Protein AF-A0A7S1REU3-F1 (afdb_monomer_lite)

Sequence (104 aa):
VERRSATELSVAEFVERYAKPGRPVIIAGVNITEEPWTLDFFRRSCNITAVYRRWNGLRRAWGRLEDAGSLPLADFLDGFRTNATLRKWYLHDFSLPHNCPEAF

Structure (mmCIF, N/CA/C/O backbone):
data_AF-A0A7S1REU3-F1
#
_entry.id   AF-A0A7S1REU3-F1
#
loop_
_atom_site.group_PDB
_atom_site.id
_atom_site.type_symbol
_atom_site.label_atom_id
_atom_site.label_alt_id
_atom_site.label_comp_id
_atom_site.label_asym_id
_atom_site.label_entity_id
_atom_site.label_seq_id
_atom_site.pdbx_PDB_ins_code
_atom_site.Cartn_x
_atom_site.Cartn_y
_atom_site.Cartn_z
_atom_site.occupancy
_atom_site.B_iso_or_equiv
_atom_site.auth_seq_id
_atom_site.auth_comp_id
_atom_site.auth_asym_id
_atom_site.auth_atom_id
_atom_site.pdbx_PDB_model_num
ATOM 1 N N . VAL A 1 1 ? 4.839 -5.068 20.480 1.00 90.62 1 VAL A N 1
ATOM 2 C CA . VAL A 1 1 ? 3.473 -4.566 20.198 1.00 90.62 1 VAL A CA 1
ATOM 3 C C . VAL A 1 1 ? 2.489 -5.666 20.556 1.00 90.62 1 VAL A C 1
ATOM 5 O O . VAL A 1 1 ? 2.737 -6.807 20.181 1.00 90.62 1 VAL A O 1
ATOM 8 N N . GLU A 1 2 ? 1.459 -5.359 21.343 1.00 96.88 2 GLU A N 1
ATOM 9 C CA . GLU A 1 2 ? 0.432 -6.330 21.756 1.00 96.88 2 GLU A CA 1
ATOM 10 C C . GLU A 1 2 ? -0.453 -6.724 20.560 1.00 96.88 2 GLU A C 1
ATOM 12 O O . GLU A 1 2 ? -0.663 -5.903 19.666 1.00 96.88 2 GLU A O 1
ATOM 17 N N . ARG A 1 3 ? -0.948 -7.967 20.527 1.00 98.12 3 ARG A N 1
ATOM 18 C CA . ARG A 1 3 ? -1.866 -8.478 19.496 1.00 98.12 3 ARG A CA 1
ATOM 19 C C . ARG A 1 3 ? -3.220 -8.786 20.125 1.00 98.12 3 ARG A C 1
ATOM 21 O O . ARG A 1 3 ? -3.255 -9.426 21.171 1.00 98.12 3 ARG A O 1
ATOM 28 N N . ARG A 1 4 ? -4.310 -8.357 19.491 1.00 97.81 4 ARG A N 1
ATOM 29 C CA . ARG A 1 4 ? -5.690 -8.598 19.941 1.00 97.81 4 ARG A CA 1
ATOM 30 C C . ARG A 1 4 ? -6.549 -9.084 18.779 1.00 97.81 4 ARG A C 1
ATOM 32 O O . ARG A 1 4 ? -6.332 -8.652 17.649 1.00 97.81 4 ARG A O 1
ATOM 39 N N . SER A 1 5 ? -7.508 -9.968 19.052 1.00 97.25 5 SER A N 1
ATOM 40 C CA . SER A 1 5 ? -8.509 -10.368 18.058 1.00 97.25 5 SER A CA 1
ATOM 41 C C . SER A 1 5 ? -9.508 -9.236 17.821 1.00 97.25 5 SER A C 1
ATOM 43 O O . SER A 1 5 ? -9.975 -8.611 18.774 1.00 97.25 5 SER A O 1
ATOM 45 N N . ALA A 1 6 ? -9.883 -9.010 16.564 1.00 96.50 6 ALA A N 1
ATOM 46 C CA . ALA A 1 6 ? -10.929 -8.071 16.169 1.00 96.50 6 ALA A CA 1
ATOM 47 C C . ALA A 1 6 ? -12.293 -8.413 16.787 1.00 96.50 6 ALA A C 1
ATOM 49 O O . ALA A 1 6 ? -13.091 -7.520 17.046 1.00 96.50 6 ALA A O 1
ATOM 50 N N . THR A 1 7 ? -12.548 -9.696 17.055 1.00 96.69 7 THR A N 1
ATOM 51 C CA . THR A 1 7 ? -13.807 -10.167 17.651 1.00 96.69 7 THR A CA 1
ATOM 52 C C . THR A 1 7 ? -13.879 -9.952 19.163 1.00 96.69 7 THR A C 1
ATOM 54 O O . THR A 1 7 ? -14.961 -10.015 19.735 1.00 96.69 7 THR A O 1
ATOM 57 N N . GLU A 1 8 ? -12.740 -9.724 19.820 1.00 97.06 8 GLU A N 1
ATOM 58 C CA . GLU A 1 8 ? -12.634 -9.603 21.282 1.00 97.06 8 GLU A CA 1
ATOM 59 C C . GLU A 1 8 ? -12.329 -8.172 21.734 1.00 97.06 8 GLU A C 1
ATOM 61 O O . GLU A 1 8 ? -12.566 -7.812 22.885 1.00 97.06 8 GLU A O 1
ATOM 66 N N . LEU A 1 9 ? -11.761 -7.353 20.847 1.00 97.12 9 LEU A N 1
ATOM 67 C CA . LEU A 1 9 ? -11.380 -5.981 21.144 1.00 97.12 9 LEU A CA 1
ATOM 68 C C . LEU A 1 9 ? -12.540 -5.033 20.833 1.00 97.12 9 LEU A C 1
ATOM 70 O O . LEU A 1 9 ? -12.756 -4.640 19.688 1.00 97.12 9 LEU A O 1
ATOM 74 N N . SER A 1 10 ? -13.265 -4.626 21.873 1.00 97.44 10 SER A N 1
ATOM 75 C CA . SER A 1 10 ? -14.299 -3.599 21.723 1.00 97.44 10 SER A CA 1
ATOM 76 C C . SER A 1 10 ? -13.696 -2.233 21.366 1.00 97.44 10 SER A C 1
ATOM 78 O O . SER A 1 10 ? -12.564 -1.915 21.740 1.00 97.44 10 SER A O 1
ATOM 80 N N . VAL A 1 11 ? -14.482 -1.378 20.704 1.00 97.56 11 VAL A N 1
ATOM 81 C CA . VAL A 1 11 ? -14.072 0.000 20.375 1.00 97.56 11 VAL A CA 1
ATOM 82 C C . VAL A 1 11 ? -13.749 0.806 21.636 1.00 97.56 11 VAL A C 1
ATOM 84 O O . VAL A 1 11 ? -12.743 1.509 21.670 1.00 97.56 11 VAL A O 1
ATOM 87 N N . ALA A 1 12 ? -14.563 0.680 22.689 1.00 98.38 12 ALA A N 1
ATOM 88 C CA . ALA A 1 12 ? -14.333 1.381 23.952 1.00 98.38 12 ALA A CA 1
ATOM 89 C C . ALA A 1 12 ? -12.997 0.969 24.590 1.00 98.38 12 ALA A C 1
ATOM 91 O O . ALA A 1 12 ? -12.202 1.823 24.980 1.00 98.38 12 ALA A O 1
ATOM 92 N N . GLU A 1 13 ? -12.710 -0.336 24.627 1.00 98.12 13 GLU A N 1
ATOM 93 C CA . GLU A 1 13 ? -11.424 -0.832 25.112 1.00 98.12 13 GLU A CA 1
ATOM 94 C C . GLU A 1 13 ? -10.264 -0.332 24.242 1.00 98.12 13 GLU A C 1
ATOM 96 O O . GLU A 1 13 ? -9.246 0.115 24.776 1.00 98.12 13 GLU A O 1
ATOM 101 N N . PHE A 1 14 ? -10.418 -0.373 22.914 1.00 98.12 14 PHE A N 1
ATOM 102 C CA . PHE A 1 14 ? -9.414 0.133 21.983 1.00 98.12 14 PHE A CA 1
ATOM 103 C C . PHE A 1 14 ? -9.061 1.600 22.272 1.00 98.12 14 PHE A C 1
ATOM 105 O O . PHE A 1 14 ? -7.882 1.955 22.387 1.00 98.12 14 PHE A O 1
ATOM 112 N N . VAL A 1 15 ? -10.085 2.442 22.433 1.00 98.50 15 VAL A N 1
ATOM 113 C CA . VAL A 1 15 ? -9.932 3.880 22.666 1.00 98.50 15 VAL A CA 1
ATOM 114 C C . VAL A 1 15 ? -9.211 4.161 23.981 1.00 98.50 15 VAL A C 1
ATOM 116 O O . VAL A 1 15 ? -8.215 4.886 23.978 1.00 98.50 15 VAL A O 1
ATOM 119 N N . GLU A 1 16 ? -9.678 3.584 25.090 1.00 98.56 16 GLU A N 1
ATOM 120 C CA . GLU A 1 16 ? -9.124 3.882 26.416 1.00 98.56 16 GLU A CA 1
ATOM 121 C C . GLU A 1 16 ? -7.722 3.299 26.616 1.00 98.56 16 GLU A C 1
ATOM 123 O O . GLU A 1 16 ? -6.862 3.942 27.218 1.00 98.56 16 GLU A O 1
ATOM 128 N N . ARG A 1 17 ? -7.460 2.087 26.109 1.00 98.12 17 ARG A N 1
ATOM 129 C CA . ARG A 1 17 ? -6.206 1.372 26.398 1.00 98.12 17 ARG A CA 1
ATOM 130 C C . ARG A 1 17 ? -5.100 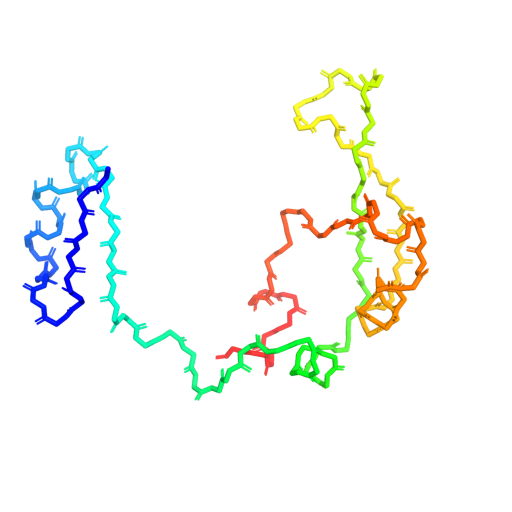1.606 25.374 1.00 98.12 17 ARG A C 1
ATOM 132 O O . ARG A 1 17 ? -3.929 1.440 25.728 1.00 98.12 17 ARG A O 1
ATOM 139 N N . TYR A 1 18 ? -5.441 1.954 24.132 1.00 98.31 18 TYR A N 1
ATOM 140 C CA . TYR A 1 18 ? -4.470 2.037 23.036 1.00 98.31 18 TYR A CA 1
ATOM 141 C C . TYR A 1 18 ? -4.482 3.397 22.338 1.00 98.31 18 TYR A C 1
ATOM 143 O O . TYR A 1 18 ? -3.436 4.041 22.284 1.00 98.31 18 TYR A O 1
ATOM 151 N N . ALA A 1 19 ? -5.636 3.884 21.869 1.00 98.00 19 ALA A N 1
ATOM 152 C CA . ALA A 1 19 ? -5.686 5.120 21.084 1.00 98.00 19 ALA A CA 1
ATOM 153 C C . ALA A 1 19 ? -5.344 6.372 21.912 1.00 98.00 19 ALA A C 1
ATOM 155 O O . ALA A 1 19 ? -4.403 7.085 21.569 1.00 98.00 19 ALA A O 1
ATOM 156 N N . LYS A 1 20 ? -6.058 6.626 23.023 1.00 98.25 20 LYS A N 1
ATOM 157 C CA . LYS A 1 20 ? -5.810 7.797 23.888 1.00 98.25 20 LYS A CA 1
ATOM 158 C C . LYS A 1 20 ? -4.387 7.826 24.460 1.00 98.25 20 LYS A C 1
ATOM 160 O O . LYS A 1 20 ? -3.767 8.885 24.410 1.00 98.25 20 LYS A O 1
ATOM 165 N N . PRO A 1 21 ? -3.828 6.707 24.962 1.00 98.19 21 PRO A N 1
ATOM 166 C CA . PRO A 1 21 ? -2.458 6.700 25.472 1.00 98.19 21 PRO A CA 1
ATOM 167 C C . PRO A 1 21 ? -1.383 6.713 24.374 1.00 98.19 21 PRO A C 1
ATOM 169 O O . PRO A 1 21 ? -0.200 6.725 24.702 1.00 98.19 21 PRO A O 1
ATOM 172 N N . GLY A 1 22 ? -1.756 6.637 23.089 1.00 97.50 22 GLY A N 1
ATOM 173 C CA . GLY A 1 22 ? -0.803 6.527 21.982 1.00 97.50 22 GLY A CA 1
ATOM 174 C C . GLY A 1 22 ? -0.016 5.210 21.982 1.00 97.50 22 GLY A C 1
ATOM 175 O O . GLY A 1 22 ? 1.136 5.170 21.549 1.00 97.50 22 GLY A O 1
ATOM 176 N N . ARG A 1 23 ? -0.605 4.123 22.496 1.00 98.12 23 ARG A N 1
ATOM 177 C CA . ARG A 1 23 ? 0.047 2.813 22.604 1.00 98.12 23 ARG A CA 1
ATOM 178 C C . ARG A 1 23 ? -0.277 1.952 21.375 1.00 98.12 23 ARG A C 1
ATOM 180 O O . ARG A 1 23 ? -1.448 1.678 21.122 1.00 98.12 23 ARG A O 1
ATOM 187 N N . PRO A 1 24 ? 0.729 1.44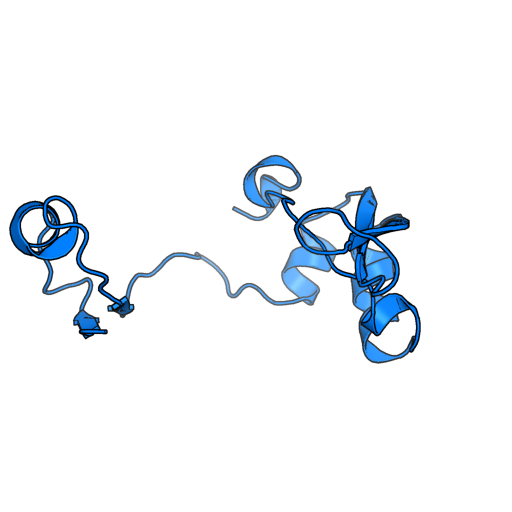9 20.638 1.00 98.06 24 PRO A N 1
ATOM 188 C CA . PRO A 1 24 ? 0.486 0.640 19.450 1.00 98.06 24 PRO A CA 1
ATOM 189 C C . PRO A 1 24 ? -0.113 -0.729 19.802 1.00 98.06 24 PRO A C 1
ATOM 191 O O . PRO A 1 24 ? 0.297 -1.377 20.773 1.00 98.06 24 PRO A O 1
ATOM 194 N N . VAL A 1 25 ? -1.022 -1.200 18.950 1.00 97.69 25 VAL A N 1
ATOM 195 C CA . VAL A 1 25 ? -1.648 -2.527 19.007 1.00 97.69 25 VAL A CA 1
ATOM 196 C C . VAL A 1 25 ? -1.816 -3.080 17.597 1.00 97.69 25 VAL A C 1
ATOM 198 O O . VAL A 1 25 ? -2.027 -2.330 16.649 1.00 97.69 25 VAL A O 1
ATOM 201 N N . ILE A 1 26 ? -1.699 -4.396 17.457 1.00 97.75 26 ILE A N 1
ATOM 202 C CA . ILE A 1 26 ? -2.020 -5.121 16.228 1.00 97.75 26 ILE A CA 1
ATOM 203 C C . ILE A 1 26 ? -3.399 -5.752 16.420 1.00 97.75 26 ILE A C 1
ATOM 205 O O . ILE A 1 26 ? -3.571 -6.593 17.305 1.00 97.75 26 ILE A O 1
ATOM 209 N N . ILE A 1 27 ? -4.359 -5.367 15.582 1.00 97.50 27 ILE A N 1
ATOM 210 C CA . ILE A 1 27 ? -5.698 -5.963 15.550 1.00 97.50 27 ILE A CA 1
ATOM 211 C C . ILE A 1 27 ? -5.694 -7.054 14.475 1.00 97.50 27 ILE A C 1
ATOM 213 O O . ILE A 1 27 ? -5.490 -6.769 13.298 1.00 97.50 27 ILE A O 1
ATOM 217 N N . ALA A 1 28 ? -5.852 -8.308 14.885 1.00 96.75 28 ALA A N 1
ATOM 218 C CA . ALA A 1 28 ? -5.826 -9.479 14.013 1.00 96.75 28 ALA A CA 1
ATOM 219 C C . ALA A 1 28 ? -7.243 -9.993 13.728 1.00 96.75 28 ALA A C 1
ATOM 221 O O . ALA A 1 28 ? -8.146 -9.802 14.535 1.00 96.75 28 ALA A O 1
ATOM 222 N N . GLY A 1 29 ? -7.433 -10.680 12.598 1.00 94.44 29 GLY A N 1
ATOM 223 C CA . GLY A 1 29 ? -8.730 -11.268 12.239 1.00 94.44 29 GLY A CA 1
ATOM 224 C C . GLY A 1 29 ? -9.775 -10.259 11.753 1.00 94.44 29 GLY A C 1
ATOM 225 O 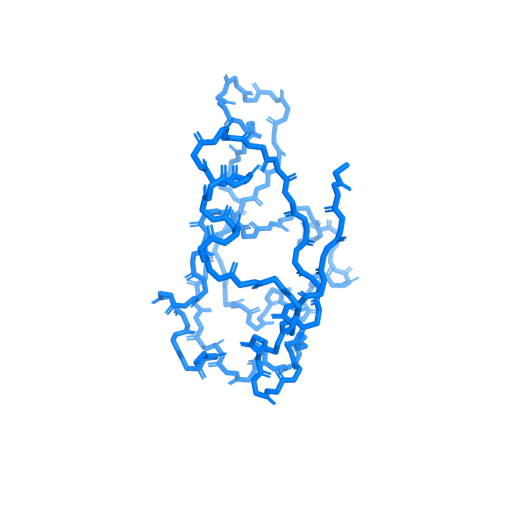O . GLY A 1 29 ? -10.958 -10.581 11.728 1.00 94.44 29 GLY A O 1
ATOM 226 N N . VAL A 1 30 ? -9.362 -9.046 11.372 1.00 92.81 30 VAL A N 1
ATOM 227 C CA . VAL A 1 30 ? -10.244 -8.094 10.682 1.00 92.81 30 VAL A CA 1
ATOM 228 C C . VAL A 1 30 ? -10.415 -8.562 9.240 1.00 92.81 30 VAL A C 1
ATOM 230 O O . VAL A 1 30 ? -9.421 -8.734 8.533 1.00 92.81 30 VAL A O 1
ATOM 233 N N . ASN A 1 31 ? -11.658 -8.743 8.797 1.00 90.06 31 ASN A N 1
ATOM 234 C CA . ASN A 1 31 ? -11.941 -8.934 7.380 1.00 90.06 31 ASN A CA 1
ATOM 235 C C . ASN A 1 31 ? -12.016 -7.560 6.699 1.00 90.06 31 ASN A C 1
ATOM 237 O O . ASN A 1 31 ? -12.961 -6.815 6.943 1.00 90.06 31 ASN A O 1
ATOM 241 N N . ILE A 1 32 ? -10.990 -7.203 5.924 1.00 85.69 32 ILE A N 1
ATOM 242 C CA . ILE A 1 32 ? -10.857 -5.868 5.306 1.00 85.69 32 ILE A CA 1
ATOM 243 C C . ILE A 1 32 ? -11.228 -5.895 3.816 1.00 85.69 32 ILE A C 1
ATOM 245 O O . ILE A 1 32 ? -11.556 -4.856 3.256 1.00 85.69 32 ILE A O 1
ATOM 249 N N . THR A 1 33 ? -11.182 -7.061 3.167 1.00 86.62 33 THR A N 1
ATOM 250 C CA . THR A 1 33 ? -11.336 -7.188 1.712 1.00 86.62 33 THR A CA 1
ATOM 251 C C . THR A 1 33 ? -12.357 -8.270 1.375 1.00 86.62 33 THR A C 1
ATOM 253 O O . THR A 1 33 ? -12.325 -9.345 1.972 1.00 86.62 33 THR A O 1
ATOM 256 N N . GLU A 1 34 ? -13.241 -8.016 0.410 1.00 85.38 34 GLU A N 1
ATOM 257 C CA . GLU A 1 34 ? -14.208 -9.024 -0.058 1.00 85.38 34 GLU A CA 1
ATOM 258 C C . GLU A 1 34 ? -13.526 -10.139 -0.860 1.00 85.38 34 GLU A C 1
ATOM 260 O O . GLU A 1 34 ? -13.816 -11.320 -0.666 1.00 85.38 34 GLU A O 1
ATOM 265 N N . GLU A 1 35 ? -12.563 -9.772 -1.711 1.00 88.31 35 GLU A N 1
ATOM 266 C CA . GLU A 1 35 ? -11.714 -10.702 -2.451 1.00 88.31 35 GLU A CA 1
ATOM 267 C C . GLU A 1 35 ? -10.223 -10.514 -2.116 1.00 88.31 35 GLU A C 1
ATOM 269 O O . GLU A 1 35 ? -9.807 -9.439 -1.673 1.00 88.31 35 GLU A O 1
ATOM 274 N N . PRO A 1 36 ? -9.375 -11.542 -2.310 1.00 91.25 36 PRO A N 1
ATOM 275 C CA . PRO A 1 36 ? -7.947 -11.422 -2.050 1.00 91.25 36 PRO A CA 1
ATOM 276 C C . PRO A 1 36 ? -7.254 -10.424 -2.986 1.00 91.25 36 PRO A C 1
ATOM 278 O O . PRO A 1 36 ? -7.239 -10.585 -4.209 1.00 91.25 36 PRO A O 1
ATOM 281 N N . TRP A 1 37 ? -6.559 -9.451 -2.402 1.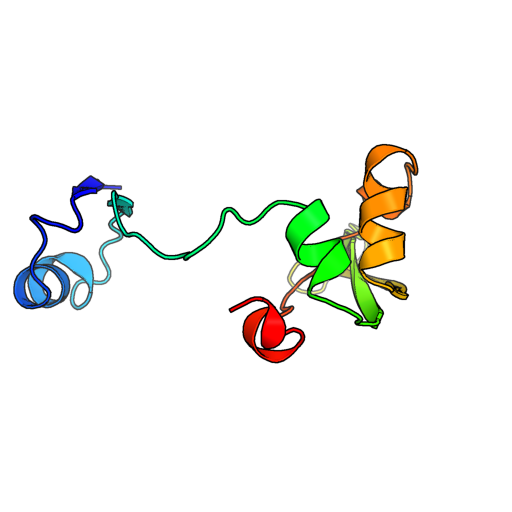00 92.06 37 TRP A N 1
ATOM 282 C CA . TRP A 1 37 ? -5.728 -8.502 -3.141 1.00 92.06 37 TRP A CA 1
ATOM 283 C C . TRP A 1 37 ? -4.456 -9.154 -3.688 1.00 92.06 37 TRP A C 1
ATOM 285 O O . TRP A 1 37 ? -3.408 -9.212 -3.042 1.00 92.06 37 TRP A O 1
ATOM 295 N N . THR A 1 38 ? -4.550 -9.645 -4.918 1.00 93.25 38 THR A N 1
ATOM 296 C CA . THR A 1 38 ? -3.423 -10.173 -5.695 1.00 93.25 38 THR A CA 1
ATOM 297 C C . THR A 1 38 ? -2.929 -9.145 -6.714 1.00 93.25 38 THR A C 1
ATOM 299 O O . THR A 1 38 ? -3.619 -8.176 -7.027 1.00 93.25 38 THR A O 1
ATOM 302 N N . LEU A 1 39 ? -1.738 -9.355 -7.289 1.00 92.44 39 LEU A N 1
ATOM 303 C CA . LEU A 1 39 ? -1.279 -8.503 -8.396 1.00 92.44 39 LEU A CA 1
ATOM 304 C C . LEU A 1 39 ? -2.231 -8.585 -9.599 1.00 92.44 39 LEU A C 1
ATOM 306 O O . LEU A 1 39 ? -2.509 -7.570 -10.224 1.00 92.44 39 LEU A O 1
ATOM 310 N N . ASP A 1 40 ? -2.779 -9.769 -9.885 1.00 93.69 40 ASP A N 1
ATOM 311 C CA . ASP A 1 40 ? -3.758 -9.958 -10.960 1.00 93.69 40 ASP A CA 1
ATOM 312 C C . ASP A 1 40 ? -5.107 -9.294 -10.680 1.00 93.69 40 ASP A C 1
ATOM 314 O O . ASP A 1 40 ? -5.804 -8.914 -11.619 1.00 93.69 40 ASP A O 1
ATOM 318 N N . PHE A 1 41 ? -5.496 -9.157 -9.411 1.00 94.50 41 PHE A N 1
ATOM 319 C CA . PHE A 1 41 ? -6.649 -8.347 -9.032 1.00 94.50 41 PHE A CA 1
ATOM 320 C C . PHE A 1 41 ? -6.412 -6.887 -9.430 1.00 94.50 41 PHE A C 1
ATOM 322 O O . PHE A 1 41 ? -7.118 -6.377 -10.294 1.00 94.50 41 PHE A O 1
ATOM 329 N N . PHE A 1 42 ? -5.344 -6.255 -8.936 1.00 93.75 42 PHE A N 1
ATOM 330 C CA . PHE A 1 42 ? -5.060 -4.854 -9.268 1.00 93.75 42 PHE A CA 1
ATOM 331 C C . PHE A 1 42 ? -4.783 -4.620 -10.757 1.00 93.75 42 PHE A C 1
ATOM 333 O O . PHE A 1 42 ? -5.183 -3.591 -11.290 1.00 93.75 42 PHE A O 1
ATOM 340 N N . ARG A 1 43 ? -4.163 -5.575 -11.460 1.00 93.44 43 ARG A N 1
ATOM 341 C CA . ARG A 1 43 ? -3.948 -5.499 -12.915 1.00 93.44 43 ARG A CA 1
ATOM 342 C C . ARG A 1 43 ? -5.262 -5.400 -13.697 1.00 93.44 43 ARG A C 1
ATOM 344 O O . ARG A 1 43 ? -5.302 -4.729 -14.721 1.00 93.44 43 ARG A O 1
ATOM 351 N N . ARG A 1 44 ? -6.315 -6.089 -13.244 1.00 93.81 44 ARG A N 1
ATOM 352 C CA . ARG A 1 44 ? -7.635 -6.092 -13.897 1.00 93.81 44 ARG A CA 1
ATOM 353 C C . ARG A 1 44 ? -8.518 -4.940 -13.428 1.00 93.81 44 ARG A C 1
ATOM 355 O O . ARG A 1 44 ? -9.242 -4.382 -14.243 1.00 93.81 44 ARG A O 1
ATOM 362 N N . SER A 1 45 ? -8.462 -4.614 -12.140 1.00 93.25 45 SER A N 1
ATOM 363 C CA . SER A 1 45 ? -9.357 -3.635 -11.516 1.00 93.25 45 SER A CA 1
ATOM 364 C C . SER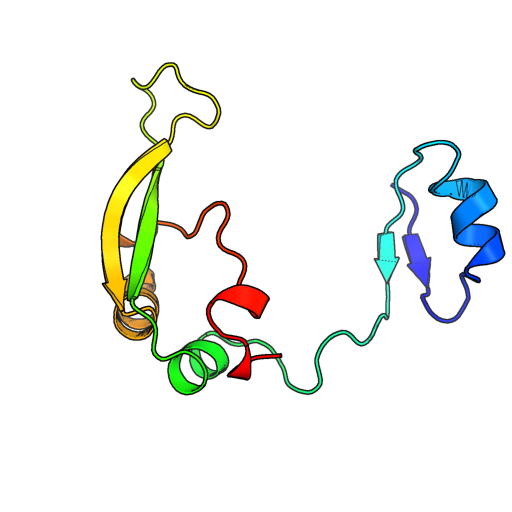 A 1 45 ? -8.875 -2.193 -11.683 1.00 93.25 45 SER A C 1
ATOM 366 O O . SER A 1 45 ? -9.694 -1.284 -11.690 1.00 93.25 45 SER A O 1
ATOM 368 N N . CYS A 1 46 ? -7.568 -1.964 -11.858 1.00 94.00 46 CYS A N 1
ATOM 369 C CA . CYS A 1 46 ? -6.990 -0.621 -11.900 1.00 94.00 46 CYS A CA 1
ATOM 370 C C . CYS A 1 46 ? -6.381 -0.287 -13.264 1.00 94.00 46 CYS A C 1
ATOM 372 O O . CYS A 1 46 ? -5.231 -0.629 -13.549 1.00 94.00 46 CYS A O 1
ATOM 374 N N . ASN A 1 47 ? -7.110 0.476 -14.079 1.00 93.31 47 ASN A N 1
ATOM 375 C CA . ASN A 1 47 ? -6.590 1.017 -15.335 1.00 93.31 47 ASN A CA 1
ATOM 376 C C . ASN A 1 47 ? -6.057 2.446 -15.149 1.00 93.31 47 ASN A C 1
ATOM 378 O O . ASN A 1 47 ? -6.680 3.422 -15.567 1.00 93.31 47 ASN A O 1
ATOM 382 N N . ILE A 1 48 ? -4.911 2.564 -14.478 1.00 94.75 48 ILE A N 1
ATOM 383 C CA . ILE A 1 48 ? -4.315 3.856 -14.120 1.00 94.75 48 ILE A CA 1
ATOM 384 C C . ILE A 1 48 ? -2.876 3.973 -14.602 1.00 94.75 48 ILE A C 1
ATOM 386 O O . ILE A 1 48 ? -2.145 2.985 -14.648 1.00 94.75 48 ILE A O 1
ATOM 390 N N . THR A 1 49 ? -2.443 5.205 -14.863 1.00 96.19 49 THR A N 1
ATOM 391 C CA . THR A 1 49 ? -1.027 5.558 -15.005 1.00 96.19 49 THR A CA 1
ATOM 392 C C . THR A 1 49 ? -0.561 6.214 -13.718 1.00 96.19 49 THR A C 1
ATOM 394 O O . THR A 1 49 ? -1.108 7.237 -13.311 1.00 96.19 49 THR A O 1
ATOM 397 N N . ALA A 1 50 ? 0.457 5.641 -13.081 1.00 95.62 50 ALA A N 1
ATOM 398 C CA . ALA A 1 50 ? 0.994 6.148 -11.824 1.00 95.62 50 ALA A CA 1
ATOM 399 C C . ALA A 1 50 ? 2.397 6.735 -12.011 1.00 95.62 50 ALA A C 1
ATOM 401 O O . ALA A 1 50 ? 3.141 6.340 -12.911 1.00 95.62 50 ALA A O 1
ATOM 402 N N . VAL A 1 51 ? 2.761 7.679 -11.140 1.00 95.81 51 VAL A N 1
ATOM 403 C CA . VAL A 1 51 ? 4.132 8.190 -11.019 1.00 95.81 51 VAL A CA 1
ATOM 404 C C . VAL A 1 51 ? 4.852 7.377 -9.951 1.00 95.81 51 VAL A C 1
ATOM 406 O O . VAL A 1 51 ? 4.410 7.310 -8.804 1.00 95.81 51 VAL A O 1
ATOM 409 N N . TYR A 1 52 ? 5.975 6.775 -10.320 1.00 96.25 52 TYR A N 1
ATOM 410 C CA . TYR A 1 52 ? 6.750 5.911 -9.440 1.00 96.25 52 TYR A CA 1
ATOM 411 C C . TYR A 1 52 ? 7.941 6.649 -8.858 1.00 96.25 52 TYR A C 1
ATOM 413 O O . TYR A 1 52 ? 8.534 7.538 -9.477 1.00 96.25 52 TYR A O 1
ATOM 421 N N . ARG A 1 53 ? 8.328 6.232 -7.656 1.00 96.19 53 ARG A N 1
ATOM 422 C CA . ARG A 1 53 ? 9.499 6.743 -6.956 1.00 96.19 53 ARG A CA 1
ATOM 423 C C . ARG A 1 53 ? 10.587 5.688 -6.901 1.00 96.19 53 ARG A C 1
ATOM 425 O O . ARG A 1 53 ? 10.309 4.494 -6.904 1.00 96.19 53 ARG A O 1
ATOM 432 N N . ARG A 1 54 ? 11.835 6.135 -6.814 1.00 96.19 54 ARG A N 1
ATOM 433 C CA . ARG A 1 54 ? 12.982 5.280 -6.490 1.00 96.19 54 ARG A CA 1
ATOM 434 C C . ARG A 1 54 ? 13.858 5.956 -5.453 1.00 96.19 54 ARG A C 1
ATOM 436 O O . ARG A 1 54 ? 13.868 7.181 -5.341 1.00 96.19 54 ARG A O 1
ATOM 443 N N . TRP A 1 55 ? 14.613 5.159 -4.714 1.00 95.69 55 TRP A N 1
ATOM 444 C CA . TRP A 1 55 ? 15.569 5.683 -3.749 1.00 95.69 55 TRP A CA 1
ATOM 445 C C . TRP A 1 55 ? 16.802 6.277 -4.447 1.00 95.69 55 TRP A C 1
ATOM 447 O O . TRP A 1 55 ? 17.382 5.655 -5.338 1.00 95.69 55 TRP A O 1
ATOM 457 N N . ASN A 1 56 ? 17.228 7.456 -4.000 1.00 94.81 56 ASN A N 1
ATOM 458 C CA . ASN A 1 56 ? 18.459 8.126 -4.398 1.00 94.81 56 ASN A CA 1
ATOM 459 C C . ASN A 1 56 ? 19.220 8.605 -3.151 1.00 94.81 56 ASN A C 1
ATOM 461 O O . ASN A 1 56 ? 18.907 9.639 -2.558 1.00 94.81 56 ASN A O 1
ATOM 465 N N . GLY A 1 57 ? 20.284 7.883 -2.796 1.00 93.81 57 GLY A N 1
ATOM 466 C CA . GLY A 1 57 ? 21.112 8.168 -1.623 1.00 93.81 57 GLY A CA 1
ATOM 467 C C . GLY A 1 57 ? 21.819 9.521 -1.614 1.00 93.81 57 GLY A C 1
ATOM 468 O O . GLY A 1 57 ? 22.206 9.970 -0.534 1.00 93.81 57 GLY A O 1
ATOM 469 N N . LEU A 1 58 ? 21.962 10.167 -2.775 1.00 94.88 58 LEU A N 1
ATOM 470 C CA . LEU A 1 58 ? 22.564 11.494 -2.911 1.00 94.88 58 LEU A CA 1
ATOM 471 C C . LEU A 1 58 ? 21.573 12.614 -2.565 1.00 94.88 58 LEU A C 1
ATOM 473 O O . LEU A 1 58 ? 21.987 13.735 -2.258 1.00 94.88 58 LEU A O 1
ATOM 477 N N . ARG A 1 59 ? 20.263 12.330 -2.586 1.00 91.44 59 ARG A N 1
ATOM 478 C CA . ARG A 1 59 ? 19.231 13.316 -2.263 1.00 91.44 59 ARG A CA 1
ATOM 479 C C . ARG A 1 59 ? 19.214 13.574 -0.754 1.00 91.44 59 ARG A C 1
ATOM 481 O O . ARG A 1 59 ? 19.182 12.646 0.050 1.00 91.44 59 ARG A O 1
ATOM 488 N N . ARG A 1 60 ? 19.189 14.853 -0.365 1.00 90.75 60 ARG A N 1
ATOM 489 C CA . ARG A 1 60 ? 19.150 15.292 1.047 1.00 90.75 60 ARG A CA 1
ATOM 490 C C . ARG A 1 60 ? 17.735 15.532 1.598 1.00 90.75 60 ARG A C 1
ATOM 492 O O . ARG A 1 60 ? 17.595 15.973 2.731 1.00 90.75 60 ARG A O 1
ATOM 499 N N . ALA A 1 61 ? 16.698 15.257 0.809 1.00 86.44 61 ALA A N 1
ATOM 500 C CA . ALA A 1 61 ? 15.303 15.386 1.231 1.00 86.44 61 ALA A CA 1
ATOM 501 C C . ALA A 1 61 ? 14.846 14.185 2.082 1.00 86.44 61 ALA A C 1
ATOM 503 O O . ALA A 1 61 ? 15.422 13.096 1.990 1.00 86.44 61 ALA A O 1
ATOM 504 N N . TRP A 1 62 ? 13.783 14.374 2.874 1.00 81.69 62 TRP A N 1
ATOM 505 C CA . TRP A 1 62 ? 13.127 13.296 3.623 1.00 81.69 62 TRP A CA 1
ATOM 506 C C . TRP A 1 62 ? 12.736 12.137 2.689 1.00 81.69 62 TRP A C 1
ATOM 508 O O . TRP A 1 62 ? 12.371 12.350 1.532 1.00 81.69 62 TRP A O 1
ATOM 518 N N . GLY A 1 63 ? 12.923 10.902 3.157 1.00 85.31 63 GLY A N 1
ATOM 519 C CA . GLY A 1 63 ? 12.726 9.680 2.367 1.00 85.31 63 GLY A CA 1
ATOM 520 C C . GLY A 1 63 ? 13.801 9.399 1.305 1.00 85.31 63 GLY A C 1
ATOM 521 O O . GLY A 1 63 ? 13.942 8.255 0.891 1.00 85.31 63 GLY A O 1
ATOM 522 N N . ARG A 1 64 ? 14.606 10.396 0.898 1.00 93.62 64 ARG A N 1
ATOM 523 C CA . ARG A 1 64 ? 15.644 10.285 -0.151 1.00 93.62 64 ARG A CA 1
ATOM 524 C C . ARG A 1 64 ? 15.126 9.701 -1.471 1.00 93.62 64 ARG A C 1
ATOM 526 O O . ARG A 1 64 ? 15.799 8.896 -2.106 1.00 93.62 64 ARG A O 1
ATOM 533 N N . LEU A 1 65 ? 13.917 10.081 -1.875 1.00 94.25 65 LEU A N 1
ATOM 534 C CA . LEU A 1 65 ? 13.254 9.531 -3.067 1.00 94.25 65 LEU A CA 1
ATOM 535 C C . LEU A 1 65 ? 13.365 10.471 -4.247 1.00 94.25 65 LEU A C 1
ATOM 537 O O . LEU A 1 65 ? 13.481 11.663 -4.038 1.00 94.25 65 LEU A O 1
ATOM 541 N N . GLU A 1 66 ? 13.282 9.987 -5.472 1.00 94.81 66 GLU A N 1
ATOM 542 C CA . GLU A 1 66 ? 13.145 10.825 -6.666 1.00 94.81 66 GLU A CA 1
ATOM 543 C C . GLU A 1 66 ? 12.118 10.235 -7.628 1.00 94.81 66 GLU A C 1
ATOM 545 O O . GLU A 1 66 ? 11.734 9.071 -7.488 1.00 94.81 66 GLU A O 1
ATOM 550 N N . ASP A 1 67 ? 11.653 11.045 -8.581 1.00 95.50 67 ASP A N 1
ATOM 551 C CA . ASP A 1 67 ? 10.827 10.559 -9.684 1.00 95.50 67 ASP A CA 1
ATOM 552 C C . ASP A 1 67 ? 11.606 9.538 -10.512 1.00 95.50 67 ASP A C 1
ATOM 554 O O . ASP A 1 67 ? 12.711 9.803 -10.986 1.00 95.50 67 ASP A O 1
ATOM 558 N N . ALA A 1 68 ? 11.029 8.348 -10.650 1.00 95.75 68 ALA A N 1
ATOM 559 C CA . ALA A 1 68 ? 11.603 7.257 -11.423 1.00 95.75 68 ALA A CA 1
ATOM 560 C C . ALA A 1 68 ? 11.016 7.192 -12.841 1.00 95.75 68 ALA A C 1
ATOM 562 O O . ALA A 1 68 ? 11.690 6.731 -13.758 1.00 95.75 68 ALA A O 1
ATOM 563 N N . GLY A 1 69 ? 9.790 7.691 -13.012 1.00 95.69 69 GLY A N 1
ATOM 564 C CA . GLY A 1 69 ? 9.045 7.716 -14.265 1.00 95.69 69 GLY A CA 1
ATOM 565 C C . GLY A 1 69 ? 7.549 7.537 -14.021 1.00 95.69 69 GLY A C 1
ATOM 566 O O . GLY A 1 69 ? 7.113 7.352 -12.881 1.00 95.69 69 GLY A O 1
ATOM 567 N N . SER A 1 70 ? 6.767 7.570 -15.094 1.00 96.69 70 SER A N 1
ATOM 568 C CA . SER A 1 70 ? 5.350 7.212 -15.083 1.00 96.69 70 SER A CA 1
ATOM 569 C C . SER A 1 70 ? 5.087 6.060 -16.046 1.00 96.69 70 SER A C 1
ATOM 571 O O . SER A 1 70 ? 5.697 5.984 -17.111 1.00 96.69 70 SER A O 1
ATOM 573 N N . LEU A 1 71 ? 4.204 5.147 -15.651 1.00 96.75 71 LEU A N 1
ATOM 574 C CA . LEU A 1 71 ? 3.724 4.067 -16.513 1.00 96.75 71 LEU A CA 1
ATOM 575 C C . LEU A 1 71 ? 2.365 3.537 -16.032 1.00 96.75 71 LEU A C 1
ATOM 577 O O . LEU A 1 71 ? 2.015 3.740 -14.860 1.00 96.75 71 LEU A O 1
ATOM 581 N N . PRO A 1 72 ? 1.601 2.856 -16.903 1.00 96.44 72 PRO A N 1
ATOM 582 C CA . PRO A 1 72 ? 0.424 2.111 -16.485 1.00 96.44 72 PRO A CA 1
ATOM 583 C C . PRO A 1 72 ? 0.743 1.143 -15.339 1.00 96.44 72 PRO A C 1
ATOM 585 O O . PRO A 1 72 ? 1.813 0.530 -15.302 1.00 96.44 72 PRO A O 1
ATOM 588 N N . LEU A 1 73 ? -0.177 1.002 -14.384 1.00 95.38 73 LEU A N 1
ATOM 589 C CA . LEU A 1 73 ? -0.009 0.072 -13.267 1.00 95.38 73 LEU A CA 1
ATOM 590 C C . LEU A 1 73 ? 0.115 -1.369 -13.762 1.00 95.38 73 LEU A C 1
ATOM 592 O O . LEU A 1 73 ? 0.976 -2.095 -13.276 1.00 95.38 73 LEU A O 1
ATOM 596 N N . ALA A 1 74 ? -0.674 -1.760 -14.765 1.00 95.69 74 ALA A N 1
ATOM 597 C CA . ALA A 1 74 ? -0.569 -3.074 -15.395 1.00 95.69 74 ALA A CA 1
ATOM 598 C C . ALA A 1 74 ? 0.855 -3.344 -15.919 1.00 95.69 74 ALA A C 1
ATOM 600 O O . ALA A 1 74 ? 1.477 -4.328 -15.520 1.00 95.69 74 ALA A O 1
ATOM 601 N N . ASP A 1 75 ? 1.413 -2.411 -16.694 1.00 96.12 75 ASP A N 1
ATOM 602 C CA . ASP A 1 75 ? 2.770 -2.515 -17.243 1.00 96.12 75 ASP A CA 1
ATOM 603 C C . ASP A 1 75 ? 3.833 -2.620 -16.138 1.00 96.12 75 ASP A C 1
ATOM 605 O O . ASP A 1 75 ? 4.812 -3.365 -16.256 1.00 96.12 75 ASP A O 1
ATOM 609 N N . PHE A 1 76 ? 3.644 -1.892 -15.031 1.00 96.19 76 PHE A N 1
ATOM 610 C CA . PHE A 1 76 ? 4.545 -1.968 -13.886 1.00 96.19 76 PHE A CA 1
ATOM 611 C C . PHE A 1 76 ? 4.494 -3.337 -13.220 1.00 96.19 76 PHE A C 1
ATOM 613 O O . PHE A 1 76 ? 5.543 -3.907 -12.923 1.00 96.19 76 PHE A O 1
ATOM 620 N N . LEU A 1 77 ? 3.295 -3.872 -12.994 1.00 94.69 77 LEU A N 1
ATOM 621 C CA . LEU A 1 77 ? 3.098 -5.171 -12.356 1.00 94.69 77 LEU A CA 1
ATOM 622 C C . LEU A 1 77 ? 3.686 -6.311 -13.195 1.00 94.69 77 LEU A C 1
ATOM 624 O O . LEU A 1 77 ? 4.366 -7.182 -12.642 1.00 94.69 77 LEU A O 1
ATOM 628 N N . ASP A 1 78 ? 3.497 -6.262 -14.513 1.00 93.94 78 ASP A N 1
ATOM 629 C CA . ASP A 1 78 ? 4.027 -7.254 -15.452 1.00 93.94 78 ASP A CA 1
ATOM 630 C C . ASP A 1 78 ? 5.563 -7.202 -15.514 1.00 93.94 78 ASP A C 1
ATOM 632 O O . ASP A 1 78 ? 6.249 -8.230 -15.500 1.00 93.94 78 ASP A O 1
ATOM 636 N N . GLY A 1 79 ? 6.129 -5.992 -15.520 1.00 93.69 79 GLY A N 1
ATOM 637 C CA . GLY A 1 79 ? 7.570 -5.779 -15.609 1.00 93.69 79 GLY A CA 1
ATOM 638 C C . GLY A 1 79 ? 8.321 -5.917 -14.282 1.00 93.69 79 GLY A C 1
ATOM 639 O O . GLY A 1 79 ? 9.512 -6.231 -14.289 1.00 93.69 79 GLY A O 1
ATOM 640 N N . PHE A 1 80 ? 7.672 -5.713 -13.132 1.00 92.50 80 PHE A N 1
ATOM 641 C CA . PHE A 1 80 ? 8.340 -5.654 -11.827 1.00 92.50 80 PHE A CA 1
ATOM 642 C C . PHE A 1 80 ? 9.097 -6.943 -11.489 1.00 92.50 80 PHE A C 1
ATOM 644 O O . PHE A 1 80 ? 10.147 -6.892 -10.860 1.00 92.50 80 PHE A O 1
ATOM 651 N N . ARG A 1 81 ? 8.624 -8.120 -11.910 1.00 89.25 81 ARG A N 1
ATOM 652 C CA . ARG A 1 81 ? 9.302 -9.387 -11.575 1.00 89.25 81 ARG A CA 1
ATOM 653 C C . ARG A 1 81 ? 10.567 -9.635 -12.398 1.00 89.25 81 ARG A C 1
ATOM 655 O O . ARG A 1 81 ? 11.493 -10.280 -11.910 1.00 89.25 81 ARG A O 1
ATOM 662 N N . THR A 1 82 ? 10.617 -9.127 -13.625 1.00 94.69 82 THR A N 1
ATOM 663 C CA . THR A 1 82 ? 11.653 -9.461 -14.616 1.00 94.69 82 THR A CA 1
ATOM 664 C C . THR A 1 82 ? 12.626 -8.307 -14.857 1.00 94.69 82 THR A C 1
ATOM 666 O O . THR A 1 82 ? 13.817 -8.529 -15.076 1.00 94.69 82 THR A O 1
ATOM 669 N N . ASN A 1 83 ? 12.165 -7.061 -14.752 1.00 96.56 83 ASN A N 1
ATOM 670 C CA . ASN A 1 83 ? 12.951 -5.871 -15.039 1.00 96.56 83 ASN A CA 1
ATOM 671 C C . ASN A 1 83 ? 13.675 -5.357 -13.781 1.00 96.56 83 ASN A C 1
ATOM 673 O O . ASN A 1 83 ? 13.070 -4.885 -12.816 1.00 96.56 83 ASN A O 1
ATOM 677 N N . ALA A 1 84 ? 15.011 -5.411 -13.792 1.00 95.75 84 ALA A N 1
ATOM 678 C CA . ALA A 1 84 ? 15.844 -4.973 -12.667 1.00 95.75 84 ALA A CA 1
ATOM 679 C C . ALA A 1 84 ? 15.712 -3.476 -12.334 1.00 95.75 84 ALA A C 1
ATOM 681 O O . ALA A 1 84 ? 15.932 -3.091 -11.185 1.00 95.75 84 ALA A O 1
ATOM 682 N N . THR A 1 85 ? 15.347 -2.645 -13.311 1.00 95.06 85 THR A N 1
ATOM 683 C CA . THR A 1 85 ? 15.084 -1.217 -13.109 1.00 95.06 85 THR A CA 1
ATOM 684 C C . THR A 1 85 ? 13.761 -1.018 -12.381 1.00 95.06 85 THR A C 1
ATOM 686 O O . THR A 1 85 ? 13.749 -0.347 -11.350 1.00 95.06 85 THR A O 1
ATOM 689 N N . LEU A 1 86 ? 12.681 -1.657 -12.846 1.00 95.81 86 LEU A N 1
ATOM 690 C CA . LEU A 1 86 ? 11.351 -1.530 -12.235 1.00 95.81 86 LEU A CA 1
ATOM 691 C C . LEU A 1 86 ? 11.299 -2.097 -10.810 1.00 95.81 86 LEU A C 1
ATOM 693 O O . LEU A 1 86 ? 10.593 -1.552 -9.973 1.00 95.81 86 LEU A O 1
ATOM 697 N N . ARG A 1 87 ? 12.123 -3.100 -10.470 1.00 95.06 87 ARG A N 1
ATOM 698 C CA . ARG A 1 87 ? 12.265 -3.587 -9.077 1.00 95.06 87 ARG A CA 1
ATOM 699 C C . ARG A 1 87 ? 12.734 -2.536 -8.077 1.00 95.06 87 ARG A C 1
ATOM 701 O O . ARG A 1 87 ? 12.546 -2.711 -6.878 1.00 95.06 87 ARG A O 1
ATOM 708 N N . LYS A 1 88 ? 13.394 -1.479 -8.552 1.00 95.81 88 LYS A N 1
ATOM 709 C CA . LYS A 1 88 ? 13.856 -0.366 -7.712 1.00 95.81 88 LYS A CA 1
ATOM 710 C C . LYS A 1 88 ? 12.814 0.744 -7.596 1.00 95.81 88 LYS A C 1
ATOM 712 O O . LYS A 1 88 ? 13.041 1.703 -6.860 1.00 95.81 88 LYS A O 1
ATOM 717 N N . TRP A 1 89 ? 11.736 0.655 -8.368 1.00 96.38 89 TRP A N 1
ATOM 718 C CA . TRP A 1 89 ? 10.657 1.627 -8.387 1.00 96.38 89 TRP A CA 1
ATOM 719 C C . TRP A 1 89 ? 9.542 1.139 -7.467 1.00 96.38 89 TRP A C 1
ATOM 721 O O . TRP A 1 89 ? 9.356 -0.062 -7.283 1.00 96.38 89 TRP A O 1
ATOM 731 N N . TYR A 1 90 ? 8.797 2.064 -6.880 1.00 94.06 90 TYR A N 1
ATOM 732 C CA . TYR A 1 90 ? 7.642 1.744 -6.054 1.00 94.06 90 TYR A CA 1
ATOM 733 C C . TYR A 1 90 ? 6.667 2.917 -5.994 1.00 94.06 90 TYR A C 1
ATOM 735 O O . TYR A 1 90 ? 7.026 4.071 -6.245 1.00 94.06 90 TYR A O 1
ATOM 743 N N . LEU A 1 91 ? 5.418 2.605 -5.657 1.00 93.94 91 LEU A N 1
ATOM 744 C CA . LEU A 1 91 ? 4.397 3.598 -5.353 1.00 93.94 91 LEU A CA 1
ATOM 745 C C . LEU A 1 91 ? 4.632 4.139 -3.939 1.00 93.94 91 LEU A C 1
ATOM 747 O O . LEU A 1 91 ? 4.731 3.371 -2.985 1.00 93.94 91 LEU A O 1
ATOM 751 N N . HIS A 1 92 ? 4.740 5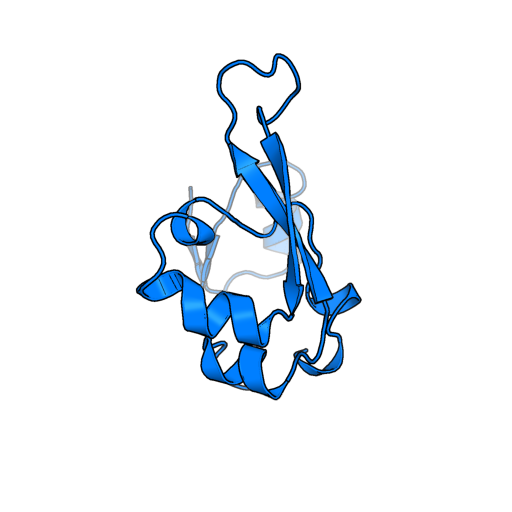.458 -3.810 1.00 92.69 92 HIS A N 1
ATOM 752 C CA . HIS A 1 92 ? 4.942 6.152 -2.538 1.00 92.69 92 HIS A CA 1
ATOM 753 C C . HIS A 1 92 ? 3.901 7.257 -2.402 1.00 92.69 92 HIS A C 1
ATOM 755 O O . HIS A 1 92 ? 3.669 7.977 -3.371 1.00 92.69 92 HIS A O 1
ATOM 761 N N . ASP A 1 93 ? 3.295 7.388 -1.219 1.00 88.44 93 ASP A N 1
ATOM 762 C CA . ASP A 1 93 ? 2.165 8.295 -0.951 1.00 88.44 93 ASP A CA 1
ATOM 763 C C . ASP A 1 93 ? 1.034 8.181 -1.986 1.00 88.44 93 ASP A C 1
ATOM 765 O O . ASP A 1 93 ? 0.375 9.155 -2.345 1.00 88.44 93 ASP A O 1
ATOM 769 N N . PHE A 1 94 ? 0.809 6.964 -2.485 1.00 89.62 94 PHE A N 1
ATOM 770 C CA . PHE A 1 94 ? -0.194 6.684 -3.500 1.00 89.62 94 PHE A CA 1
ATOM 771 C C . PHE A 1 94 ? -1.398 5.987 -2.867 1.00 89.62 94 PHE A C 1
ATOM 773 O O . PHE A 1 94 ? -1.350 4.797 -2.553 1.00 89.62 94 PHE A O 1
ATOM 780 N N . SER A 1 95 ? -2.483 6.732 -2.662 1.00 91.12 95 SER A N 1
ATOM 781 C CA . SER A 1 95 ? -3.725 6.176 -2.119 1.00 91.12 95 SER A CA 1
ATOM 782 C C . SER A 1 95 ? -4.455 5.367 -3.192 1.00 91.12 95 SER A C 1
ATOM 784 O O . SER A 1 95 ? -5.061 5.944 -4.096 1.00 91.12 95 SER A O 1
ATOM 786 N N . LEU A 1 96 ? -4.403 4.035 -3.098 1.00 90.44 96 LEU A N 1
ATOM 787 C CA . LEU A 1 96 ? -5.148 3.152 -3.999 1.00 90.44 96 LEU A CA 1
ATOM 788 C C . LEU A 1 96 ? -6.669 3.380 -3.933 1.00 90.44 96 LEU A C 1
ATOM 790 O O . LEU A 1 96 ? -7.235 3.538 -5.005 1.00 90.44 96 LEU A O 1
ATOM 794 N N . PRO A 1 97 ? -7.322 3.535 -2.762 1.00 91.12 97 PRO A N 1
ATOM 795 C CA . PRO A 1 97 ? -8.757 3.844 -2.721 1.00 91.12 97 PRO A CA 1
ATOM 796 C C . PRO A 1 97 ? -9.136 5.139 -3.448 1.00 91.12 97 PRO A C 1
ATOM 798 O O . PRO A 1 97 ? -10.248 5.278 -3.939 1.00 91.12 97 PRO A O 1
ATOM 801 N N . HIS A 1 98 ? -8.223 6.114 -3.500 1.00 92.81 98 HIS A N 1
ATOM 802 C CA . HIS A 1 98 ? -8.475 7.374 -4.195 1.00 92.81 98 HIS A CA 1
ATOM 803 C C . HIS A 1 98 ? -8.247 7.268 -5.705 1.00 92.81 98 HIS A C 1
ATOM 805 O O . HIS A 1 98 ? -9.010 7.830 -6.481 1.00 92.81 98 HIS A O 1
ATOM 811 N N . ASN A 1 99 ? -7.175 6.587 -6.119 1.00 92.75 99 ASN A N 1
ATOM 812 C CA . ASN A 1 99 ? -6.755 6.549 -7.521 1.00 92.75 99 ASN A CA 1
ATOM 813 C C . ASN A 1 99 ? -7.323 5.349 -8.294 1.00 92.75 99 ASN A C 1
ATOM 815 O O . ASN A 1 99 ? -7.363 5.398 -9.513 1.00 92.75 99 ASN A O 1
ATOM 819 N N . CYS A 1 100 ? -7.723 4.285 -7.603 1.00 92.56 100 CYS A N 1
ATOM 820 C CA . CYS A 1 100 ? -8.368 3.090 -8.141 1.00 92.56 100 CYS A CA 1
ATOM 821 C C . CYS A 1 100 ? -9.517 2.674 -7.202 1.00 92.56 100 CYS A C 1
ATOM 823 O O . CYS A 1 100 ? -9.402 1.681 -6.474 1.00 92.56 100 CYS A O 1
ATOM 825 N N . PRO A 1 101 ? -10.596 3.475 -7.138 1.00 92.06 101 PRO A N 1
ATOM 826 C CA . PRO A 1 101 ? -11.735 3.184 -6.275 1.00 92.06 101 PRO A CA 1
ATOM 827 C C . PRO A 1 101 ? -12.435 1.872 -6.646 1.00 92.06 101 PRO A C 1
ATOM 829 O O . PRO A 1 101 ? -13.038 1.260 -5.784 1.00 92.06 101 PRO A O 1
ATOM 832 N N . GLU A 1 102 ? -12.319 1.395 -7.886 1.00 88.88 102 GLU A N 1
ATOM 833 C CA . GLU A 1 102 ? -12.951 0.156 -8.360 1.00 88.88 102 GLU A CA 1
ATOM 834 C C . GLU A 1 102 ? -12.379 -1.115 -7.709 1.00 88.88 102 GLU A C 1
ATOM 836 O O . GLU A 1 102 ? -12.942 -2.198 -7.860 1.00 88.88 102 GLU A O 1
ATOM 841 N N . ALA A 1 103 ? -11.245 -1.005 -7.013 1.00 88.00 103 ALA A N 1
ATOM 842 C CA . ALA A 1 103 ? -10.615 -2.103 -6.287 1.00 88.00 103 ALA A CA 1
ATOM 843 C C . ALA A 1 103 ? -11.051 -2.210 -4.806 1.00 88.00 103 ALA A C 1
ATOM 845 O O . ALA A 1 103 ? -10.496 -3.045 -4.081 1.00 88.00 103 ALA A O 1
ATOM 846 N N . PHE A 1 104 ? -11.976 -1.359 -4.344 1.00 86.50 104 PHE A N 1
ATOM 847 C CA . PHE A 1 104 ? -12.395 -1.219 -2.942 1.00 86.50 104 PHE A CA 1
ATOM 848 C C . PHE A 1 104 ? -13.911 -1.088 -2.819 1.00 86.50 104 PHE A C 1
ATOM 850 O O . PHE A 1 104 ? -14.423 -1.543 -1.774 1.00 86.50 104 PHE A O 1
#

pLDDT: mean 94.17, std 3.52, range [81.69, 98.56]

Organism: Alexandrium catenella (NCBI:txid2925)

Foldseek 3Di:
DAEDEPVPQDPVNCCPPDVVVVHDYHYPDDDPAPDDDDLVLCLVQAFDKDFKWFADPVDPDPPNIDTLDIDTSNVLSVCCVPPPSSVRIDDDPDDCCVRRVSRD

Secondary structure (DSSP, 8-state):
-EEEETTT--HHHHIIIIITTT--EEEES----SS---HHHHHHH---EEEEEEE-TT--SGGGEEEEEEEEHHHHHHHHTT-TTGGGEE--S--HHHH-GGG-

Radius of gyration: 18.31 Å; chains: 1; bounding box: 37×27×44 Å